Protein AF-A0A523HG52-F1 (afdb_monomer_lite)

Radius of gyration: 19.22 Å; chains: 1; bounding box: 55×32×43 Å

Foldseek 3Di:
DQQLDPCLLVVLLVVLVVLLVCLVPPPPDPVSSVVSNVSSVVSNCCSPPNDSVVSSVVVVVVVVVVLVCQLVVLCCLQPVPQPDPDVLVVCCVVVNDGSNVSSVVVSVVSVVVSVVVVVVVVVDDDDPDDDD

pLDDT: mean 72.58, std 14.01, range [39.91, 93.81]

Structure (mmCIF, N/CA/C/O backbone):
data_AF-A0A523HG52-F1
#
_entry.id   AF-A0A523HG52-F1
#
loop_
_atom_site.group_PDB
_atom_site.id
_atom_site.type_symbol
_atom_site.label_atom_id
_atom_site.label_alt_id
_atom_site.label_comp_id
_atom_site.label_asym_id
_atom_site.label_entity_id
_atom_site.label_seq_id
_atom_site.pdbx_PDB_ins_code
_atom_site.Cartn_x
_atom_site.Cartn_y
_atom_site.Cartn_z
_atom_site.occupancy
_atom_site.B_iso_or_equiv
_atom_site.auth_seq_id
_atom_site.auth_comp_id
_atom_site.auth_asym_id
_atom_site.auth_atom_id
_atom_site.pdbx_PDB_model_num
ATOM 1 N N . LEU A 1 1 ? -7.611 -7.307 -0.226 1.00 43.75 1 LEU A N 1
ATOM 2 C CA . LEU A 1 1 ? -8.029 -8.461 0.600 1.00 43.75 1 LEU A CA 1
ATOM 3 C C . LEU A 1 1 ? -8.263 -7.964 2.021 1.00 43.75 1 LEU A C 1
ATOM 5 O O . LEU A 1 1 ? -7.338 -7.938 2.813 1.00 43.75 1 LEU A O 1
ATOM 9 N N . ALA A 1 2 ? -9.478 -7.499 2.285 1.00 39.91 2 ALA A N 1
ATOM 10 C CA . ALA A 1 2 ? -10.033 -7.320 3.620 1.00 39.91 2 ALA A CA 1
ATOM 11 C C . ALA A 1 2 ? -11.341 -8.118 3.558 1.00 39.91 2 ALA A C 1
ATOM 13 O O . ALA A 1 2 ? -12.122 -7.975 2.610 1.00 39.91 2 ALA A O 1
ATOM 14 N N . VAL A 1 3 ? -11.409 -9.159 4.380 1.00 49.69 3 VAL A N 1
ATOM 15 C CA . VAL A 1 3 ? -12.437 -10.207 4.331 1.00 49.69 3 VAL A CA 1
ATOM 16 C C . VAL A 1 3 ? -13.170 -10.140 5.657 1.00 49.69 3 VAL A C 1
ATOM 18 O O . VAL A 1 3 ? -13.189 -11.133 6.362 1.00 49.69 3 VAL A O 1
ATOM 21 N N . GLY A 1 4 ? -13.682 -8.965 6.047 1.00 52.81 4 GLY A N 1
ATOM 22 C CA . GLY A 1 4 ? -14.549 -8.777 7.223 1.00 52.81 4 GLY A CA 1
ATOM 23 C C . GLY A 1 4 ? -14.175 -9.628 8.441 1.00 52.81 4 GLY A C 1
ATOM 24 O O . GLY A 1 4 ? -15.042 -10.235 9.070 1.00 52.81 4 GLY A O 1
ATOM 25 N N . SER A 1 5 ? -12.879 -9.772 8.709 1.00 56.34 5 SER A N 1
ATOM 26 C CA . SER A 1 5 ? -12.360 -10.790 9.613 1.00 56.34 5 SER A CA 1
ATOM 27 C C . SER A 1 5 ? -11.674 -10.090 10.762 1.00 56.34 5 SER A C 1
ATOM 29 O O . SER A 1 5 ? -11.130 -8.998 10.619 1.00 56.34 5 SER A O 1
ATOM 31 N N . LYS A 1 6 ? -11.668 -10.733 11.930 1.00 63.38 6 LYS A N 1
ATOM 32 C CA . LYS A 1 6 ? -11.046 -10.255 13.182 1.00 63.38 6 LYS A CA 1
ATOM 33 C C . LYS A 1 6 ? -9.614 -9.728 12.996 1.00 63.38 6 LYS A C 1
ATOM 35 O O . LYS A 1 6 ? -9.134 -8.962 13.826 1.00 63.38 6 LYS A O 1
ATOM 40 N N . TYR A 1 7 ? -8.974 -10.095 11.890 1.00 75.38 7 TYR A N 1
ATOM 41 C CA . TYR A 1 7 ? -7.643 -9.683 11.483 1.00 75.38 7 TYR A CA 1
ATOM 42 C C . TYR A 1 7 ? -7.547 -8.295 10.831 1.00 75.38 7 TYR A C 1
ATOM 44 O O . TYR A 1 7 ? -6.457 -7.742 10.862 1.00 75.38 7 TYR A O 1
ATOM 52 N N . ASP A 1 8 ? -8.617 -7.671 10.322 1.00 76.06 8 ASP A N 1
ATOM 53 C CA . ASP A 1 8 ? -8.524 -6.360 9.640 1.00 76.06 8 ASP A CA 1
ATOM 54 C C . ASP A 1 8 ? -7.982 -5.267 10.578 1.00 76.06 8 ASP A C 1
ATOM 56 O O . ASP A 1 8 ? -7.136 -4.453 10.210 1.00 76.06 8 ASP A O 1
ATOM 60 N N . LYS A 1 9 ? -8.393 -5.313 11.850 1.00 82.31 9 LYS A N 1
ATOM 61 C CA . LYS A 1 9 ? -7.857 -4.454 12.914 1.00 82.31 9 LYS A CA 1
ATOM 62 C C . LYS A 1 9 ? -6.371 -4.693 13.171 1.00 82.31 9 LYS A C 1
ATOM 64 O O . LYS A 1 9 ? -5.609 -3.738 13.314 1.00 82.31 9 LYS A O 1
ATOM 69 N N . ALA A 1 10 ? -5.967 -5.963 13.221 1.00 85.31 10 ALA A N 1
ATOM 70 C CA . ALA A 1 10 ? -4.576 -6.350 13.431 1.00 85.31 10 ALA A CA 1
ATOM 71 C C . ALA A 1 10 ? -3.701 -5.929 12.243 1.00 85.31 10 ALA A C 1
ATOM 73 O O . ALA A 1 10 ? -2.630 -5.370 12.446 1.00 85.31 10 ALA A O 1
ATOM 74 N N . ILE A 1 11 ? -4.187 -6.109 11.012 1.00 84.94 11 ILE A N 1
ATOM 75 C CA . ILE A 1 11 ? -3.509 -5.685 9.783 1.00 84.94 11 ILE A CA 1
ATOM 76 C C . ILE A 1 11 ? -3.325 -4.165 9.781 1.00 84.94 11 ILE A C 1
ATOM 78 O O . ILE A 1 11 ? -2.214 -3.692 9.553 1.00 84.94 11 ILE A O 1
ATOM 82 N N . MET A 1 12 ? -4.372 -3.398 10.100 1.00 87.56 12 MET A N 1
ATOM 83 C CA . MET A 1 12 ? -4.290 -1.936 10.162 1.00 87.56 12 MET A CA 1
ATOM 84 C C . MET A 1 12 ? -3.291 -1.452 11.225 1.00 87.56 12 MET A C 1
ATOM 86 O O . MET A 1 12 ? -2.495 -0.546 10.974 1.00 87.56 12 MET A O 1
ATOM 90 N N . PHE A 1 13 ? -3.285 -2.097 12.394 1.00 88.69 13 PHE A N 1
ATOM 91 C CA . PHE A 1 13 ? -2.331 -1.818 13.465 1.00 88.69 13 PHE A CA 1
ATOM 92 C C . PHE A 1 13 ? -0.886 -2.135 13.054 1.00 88.69 13 PHE A C 1
ATOM 94 O O . PHE A 1 13 ? -0.001 -1.292 13.209 1.00 88.69 13 PHE A O 1
ATOM 101 N N . CYS A 1 14 ? -0.644 -3.316 12.479 1.00 89.56 14 CYS A N 1
ATOM 102 C CA . CYS A 1 14 ? 0.673 -3.722 11.993 1.00 89.56 14 CYS A CA 1
ATOM 103 C C . CYS A 1 14 ? 1.188 -2.789 10.891 1.00 89.56 14 CYS A C 1
ATOM 105 O O . CYS A 1 14 ? 2.349 -2.391 10.939 1.00 89.56 14 CYS A O 1
ATOM 107 N N . LEU A 1 15 ? 0.335 -2.391 9.941 1.00 88.62 15 LEU A N 1
ATOM 108 C CA . LEU A 1 15 ? 0.700 -1.423 8.902 1.00 88.62 15 LEU A CA 1
ATOM 109 C C . LEU A 1 15 ? 1.125 -0.085 9.507 1.00 88.62 15 LEU A C 1
ATOM 111 O O . LEU A 1 15 ? 2.157 0.458 9.120 1.00 88.62 15 LEU A O 1
ATOM 115 N N . GLY A 1 16 ? 0.383 0.415 10.496 1.00 89.38 16 GLY A N 1
ATOM 116 C CA . GLY A 1 16 ? 0.754 1.641 11.194 1.00 89.38 16 GLY A CA 1
ATOM 117 C C . GLY A 1 16 ? 2.100 1.532 11.920 1.00 89.38 16 GLY A C 1
ATOM 118 O O . GLY A 1 16 ? 2.917 2.445 11.812 1.00 89.38 16 GLY A O 1
ATOM 119 N N . ILE A 1 17 ? 2.391 0.400 12.576 1.00 91.88 17 ILE A N 1
ATOM 120 C CA . ILE A 1 17 ? 3.712 0.145 13.182 1.00 91.88 17 ILE A CA 1
ATOM 121 C C . ILE A 1 17 ? 4.815 0.145 12.124 1.00 91.88 17 ILE A C 1
ATOM 123 O O . ILE A 1 17 ? 5.845 0.784 12.324 1.00 91.88 17 ILE A O 1
ATOM 127 N N . ILE A 1 18 ? 4.613 -0.544 11.001 1.00 91.31 18 ILE A N 1
ATOM 128 C CA . ILE A 1 18 ? 5.608 -0.604 9.925 1.00 91.31 18 ILE A CA 1
ATOM 129 C C . ILE A 1 18 ? 5.896 0.804 9.398 1.00 91.31 18 ILE A C 1
ATOM 131 O O . ILE A 1 18 ? 7.063 1.176 9.288 1.00 91.31 18 ILE A O 1
ATOM 135 N N . ILE A 1 19 ? 4.862 1.618 9.149 1.00 90.44 19 ILE A N 1
ATOM 136 C CA . ILE A 1 19 ? 5.045 3.011 8.719 1.00 90.44 19 ILE A CA 1
ATOM 137 C C . ILE A 1 19 ? 5.819 3.815 9.767 1.00 90.44 19 ILE A C 1
ATOM 139 O O . ILE A 1 19 ? 6.734 4.551 9.399 1.00 90.44 19 ILE A O 1
ATOM 143 N N . MET A 1 20 ? 5.524 3.653 11.059 1.00 91.44 20 MET A N 1
ATOM 144 C CA . MET A 1 20 ? 6.263 4.332 12.131 1.00 91.44 20 MET A CA 1
ATOM 145 C C . MET A 1 20 ? 7.745 3.941 12.149 1.00 91.44 20 MET A C 1
ATOM 147 O O . MET A 1 20 ? 8.612 4.811 12.258 1.00 91.44 20 MET A O 1
ATOM 151 N N . VAL A 1 21 ? 8.047 2.649 12.004 1.00 92.75 21 VAL A N 1
ATOM 152 C CA . VAL A 1 21 ? 9.423 2.136 11.973 1.00 92.75 21 VAL A CA 1
ATOM 153 C C . VAL A 1 21 ? 10.167 2.672 10.751 1.00 92.75 21 VAL A C 1
ATOM 155 O O . VAL A 1 21 ? 11.247 3.241 10.897 1.00 92.75 21 VAL A O 1
ATOM 158 N N . VAL A 1 22 ? 9.581 2.559 9.557 1.00 89.56 22 VAL A N 1
ATOM 159 C CA . VAL A 1 22 ? 10.199 3.038 8.311 1.00 89.56 22 VAL A CA 1
ATOM 160 C C . VAL A 1 22 ? 10.429 4.547 8.360 1.00 89.56 22 VAL A C 1
ATOM 162 O O . VAL A 1 22 ? 11.528 5.006 8.050 1.00 89.56 22 VAL A O 1
ATOM 165 N N . THR A 1 23 ? 9.434 5.311 8.815 1.00 89.81 23 THR A N 1
ATOM 166 C CA . THR A 1 23 ? 9.549 6.768 8.961 1.00 89.81 23 THR A CA 1
ATOM 167 C C . THR A 1 23 ? 10.686 7.131 9.912 1.00 89.81 23 THR A C 1
ATOM 169 O O . THR A 1 23 ? 11.498 7.995 9.603 1.00 89.81 23 THR A O 1
ATOM 172 N N . THR A 1 24 ? 10.810 6.419 11.034 1.00 90.19 24 THR A N 1
ATOM 173 C CA . THR A 1 24 ? 11.850 6.698 12.035 1.00 90.19 24 THR A CA 1
ATOM 174 C C . THR A 1 24 ? 13.259 6.356 11.543 1.00 90.19 24 THR A C 1
ATOM 176 O O . THR A 1 24 ? 14.215 7.068 11.851 1.00 90.19 24 THR A O 1
ATOM 179 N N . LEU A 1 25 ? 13.412 5.267 10.784 1.00 89.75 25 LEU A N 1
ATOM 180 C CA . LEU A 1 25 ? 14.723 4.773 10.357 1.00 89.75 25 LEU A CA 1
ATOM 181 C C . LEU A 1 25 ? 15.248 5.458 9.088 1.00 89.75 25 LEU A C 1
ATOM 183 O O . LEU A 1 25 ? 16.448 5.733 8.996 1.00 89.75 25 LEU A O 1
ATOM 187 N N . PHE A 1 26 ? 14.371 5.735 8.121 1.00 82.56 26 PHE A N 1
ATOM 188 C CA . PHE A 1 26 ? 14.775 6.125 6.766 1.00 82.56 26 PHE A CA 1
ATOM 189 C C . PHE A 1 26 ? 14.438 7.569 6.401 1.00 82.56 26 PHE A C 1
ATOM 191 O O . PHE A 1 26 ? 15.119 8.148 5.555 1.00 82.56 26 PHE A O 1
ATOM 198 N N . VAL A 1 27 ? 13.431 8.182 7.027 1.00 87.12 27 VAL A N 1
ATOM 199 C CA . VAL A 1 27 ? 13.014 9.539 6.661 1.00 87.12 27 VAL A CA 1
ATOM 200 C C . VAL A 1 27 ? 13.822 10.561 7.453 1.00 87.12 27 VAL A C 1
ATOM 202 O O . VAL A 1 27 ? 13.816 10.582 8.681 1.00 87.12 27 VAL A O 1
ATOM 205 N N . ARG A 1 28 ? 14.553 11.410 6.727 1.00 86.88 28 ARG A N 1
ATOM 206 C CA . ARG A 1 28 ? 15.395 12.477 7.298 1.00 86.88 28 ARG A CA 1
ATOM 207 C C . ARG A 1 28 ? 14.833 13.877 7.070 1.00 86.88 28 ARG A C 1
ATOM 209 O O . ARG A 1 28 ? 15.297 14.822 7.696 1.00 86.88 28 ARG A O 1
ATOM 216 N N . ASP A 1 29 ? 13.840 13.997 6.197 1.00 90.88 29 ASP A N 1
ATOM 217 C CA . ASP A 1 29 ? 13.123 15.243 5.952 1.00 90.88 29 ASP A CA 1
ATOM 218 C C . ASP A 1 29 ? 12.041 15.470 7.019 1.00 90.88 29 ASP A C 1
ATOM 220 O O . ASP A 1 29 ? 11.292 14.553 7.356 1.00 90.88 29 ASP A O 1
ATOM 224 N N . LEU A 1 30 ? 11.953 16.692 7.552 1.00 86.75 30 LEU A N 1
ATOM 225 C CA . LEU A 1 30 ? 11.082 17.007 8.689 1.00 86.75 30 LEU A CA 1
ATOM 226 C C . LEU A 1 30 ? 9.593 16.934 8.323 1.00 86.75 30 LEU A C 1
ATOM 228 O O . LEU A 1 30 ? 8.778 16.480 9.129 1.00 86.75 30 LEU A O 1
ATOM 232 N N . PHE A 1 31 ? 9.239 17.352 7.107 1.00 89.88 31 PHE A N 1
ATOM 233 C CA . PHE A 1 31 ? 7.864 17.305 6.627 1.00 89.88 31 PHE A CA 1
ATOM 234 C C . PHE A 1 31 ? 7.422 15.857 6.402 1.00 89.88 31 PHE A C 1
ATOM 236 O O . PHE A 1 31 ? 6.394 15.432 6.933 1.00 89.88 31 PHE A O 1
ATOM 243 N N . ALA A 1 32 ? 8.229 15.076 5.683 1.00 85.31 32 ALA A N 1
ATOM 244 C CA . ALA A 1 32 ? 7.957 13.665 5.438 1.00 85.31 32 ALA A CA 1
ATOM 245 C C . ALA A 1 32 ? 7.930 12.851 6.743 1.00 85.31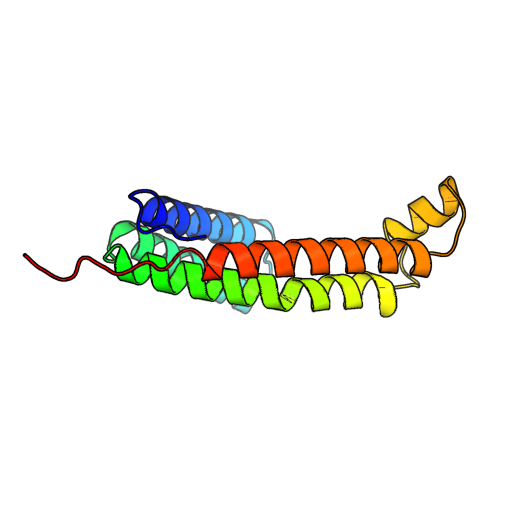 32 ALA A C 1
ATOM 247 O O . ALA A 1 32 ? 7.099 11.954 6.889 1.00 85.31 32 ALA A O 1
ATOM 248 N N . PHE A 1 33 ? 8.783 13.191 7.713 1.00 89.06 33 PHE A N 1
ATOM 249 C CA . PHE A 1 33 ? 8.794 12.555 9.028 1.00 89.06 33 PHE A CA 1
ATOM 250 C C . PHE A 1 33 ? 7.494 12.828 9.793 1.00 89.06 33 PHE A C 1
ATOM 252 O O . PHE A 1 33 ? 6.864 11.899 10.300 1.00 89.06 33 PHE A O 1
ATOM 259 N N . GLY A 1 34 ? 7.051 14.090 9.837 1.00 91.00 34 GLY A N 1
ATOM 260 C CA . GLY A 1 34 ? 5.792 14.470 10.478 1.00 91.00 34 GLY A CA 1
ATOM 261 C C . GLY A 1 34 ? 4.580 13.814 9.815 1.00 91.00 34 GLY A C 1
ATOM 262 O O . GLY A 1 34 ? 3.729 13.249 10.500 1.00 91.00 34 GLY A O 1
ATOM 263 N N . PHE A 1 35 ? 4.526 13.824 8.482 1.00 89.94 35 PHE A N 1
ATOM 264 C CA . PHE A 1 35 ? 3.436 13.214 7.723 1.00 89.94 35 PHE A CA 1
ATOM 265 C C . PHE A 1 35 ? 3.380 11.689 7.897 1.00 89.94 35 PHE A C 1
ATOM 267 O O . PHE A 1 35 ? 2.315 11.141 8.192 1.00 89.94 35 PHE A O 1
ATOM 274 N N . GLY A 1 36 ? 4.518 11.002 7.758 1.00 88.50 36 GLY A N 1
ATOM 275 C CA . GLY A 1 36 ? 4.615 9.552 7.942 1.00 88.50 36 GLY A CA 1
ATOM 276 C C . GLY A 1 36 ? 4.280 9.132 9.372 1.00 88.50 36 GLY A C 1
ATOM 277 O O . GLY A 1 36 ? 3.497 8.205 9.576 1.00 88.50 36 GLY A O 1
ATOM 278 N N . GLY A 1 37 ? 4.779 9.874 10.363 1.00 91.50 37 GLY A N 1
ATOM 279 C CA . GLY A 1 37 ? 4.503 9.629 11.776 1.00 91.50 37 GLY A CA 1
ATOM 280 C C . GLY A 1 37 ? 3.028 9.818 12.130 1.00 91.50 37 GLY A C 1
ATOM 281 O O . GLY A 1 37 ? 2.421 8.945 12.751 1.00 91.50 37 GLY A O 1
ATOM 282 N N . LEU A 1 38 ? 2.412 10.919 11.685 1.00 93.81 38 LEU A N 1
ATOM 283 C CA . LEU A 1 38 ? 0.978 11.149 11.877 1.00 93.81 38 LEU A CA 1
ATOM 284 C C . LEU A 1 38 ? 0.152 10.052 11.210 1.00 93.81 38 LEU A C 1
ATOM 286 O O . LEU A 1 38 ? -0.737 9.489 11.845 1.00 93.81 38 LEU A O 1
ATOM 290 N N . THR A 1 39 ? 0.466 9.709 9.962 1.00 89.12 39 THR A N 1
ATOM 291 C CA . THR A 1 39 ? -0.245 8.664 9.217 1.00 89.12 39 THR A CA 1
ATOM 292 C C . THR A 1 39 ? -0.140 7.316 9.931 1.00 89.12 39 THR A C 1
ATOM 294 O O . THR A 1 39 ? -1.164 6.687 10.189 1.00 89.12 39 THR A O 1
ATOM 297 N N . GLY A 1 40 ? 1.062 6.899 10.340 1.00 90.38 40 GLY A N 1
ATOM 298 C CA . GLY A 1 40 ? 1.274 5.659 11.091 1.00 90.38 40 GLY A CA 1
ATOM 299 C C . GLY A 1 40 ? 0.511 5.633 12.420 1.00 90.38 40 GLY A C 1
ATOM 300 O O . GLY A 1 40 ? -0.153 4.642 12.737 1.00 90.38 40 GLY A O 1
ATOM 301 N N . LEU A 1 41 ? 0.515 6.746 13.159 1.00 92.56 41 LEU A N 1
ATOM 302 C CA . LEU A 1 41 ? -0.252 6.892 14.396 1.00 92.56 41 LEU A CA 1
ATOM 303 C C . LEU A 1 41 ? -1.763 6.791 14.149 1.00 92.56 41 LEU A C 1
ATOM 305 O O . LEU A 1 41 ? -2.455 6.076 14.874 1.00 92.56 41 LEU A O 1
ATOM 309 N N . PHE A 1 42 ? -2.282 7.459 13.116 1.00 91.69 42 PHE A N 1
ATOM 310 C CA . PHE A 1 42 ? -3.687 7.355 12.726 1.00 91.69 42 PHE A CA 1
ATOM 311 C C . PHE A 1 42 ? -4.064 5.913 12.384 1.00 91.69 42 PHE A C 1
ATOM 313 O O . PHE A 1 42 ? -5.103 5.438 12.841 1.00 91.69 42 PHE A O 1
ATOM 320 N N . MET A 1 43 ? -3.216 5.186 11.653 1.00 87.62 43 MET A N 1
ATOM 321 C CA . MET A 1 43 ? -3.477 3.786 11.311 1.00 87.62 43 MET A CA 1
ATOM 322 C C . MET A 1 43 ? -3.524 2.886 12.553 1.00 87.62 43 MET A C 1
ATOM 324 O O . MET A 1 43 ? -4.446 2.082 12.693 1.00 87.62 43 MET A O 1
ATOM 328 N N . ILE A 1 44 ? -2.605 3.078 13.504 1.00 90.94 44 ILE A N 1
ATOM 329 C CA . ILE A 1 44 ? -2.621 2.384 14.802 1.00 90.94 44 ILE A CA 1
ATOM 330 C C . ILE A 1 44 ? -3.916 2.687 15.566 1.00 90.94 44 ILE A C 1
ATOM 332 O O . ILE A 1 44 ? -4.592 1.772 16.044 1.00 90.94 44 ILE A O 1
ATOM 336 N N . LEU A 1 45 ? -4.297 3.965 15.657 1.00 90.06 45 LEU A N 1
ATOM 337 C CA . LEU A 1 45 ? -5.511 4.393 16.354 1.00 90.06 45 LEU A CA 1
ATOM 338 C C . LEU A 1 45 ? -6.774 3.802 15.719 1.00 90.06 45 LEU A C 1
ATOM 340 O O . LEU A 1 45 ? -7.674 3.382 16.448 1.00 90.06 45 LEU A O 1
ATOM 344 N N . MET A 1 46 ? -6.838 3.725 14.389 1.00 85.19 46 MET A N 1
ATOM 345 C CA . MET A 1 46 ? -7.949 3.096 13.671 1.00 85.1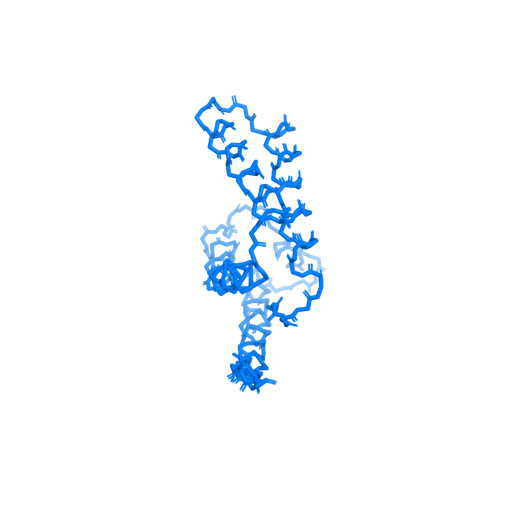9 46 MET A CA 1
ATOM 346 C C . MET A 1 46 ? -7.989 1.577 13.886 1.00 85.19 46 MET A C 1
ATOM 348 O O . MET A 1 46 ? -9.064 1.028 14.137 1.00 85.19 46 MET A O 1
ATOM 352 N N . GLY A 1 47 ? -6.835 0.905 13.900 1.00 83.19 47 GLY A N 1
ATOM 353 C CA . GLY A 1 47 ? -6.749 -0.527 14.201 1.00 83.19 47 GLY A CA 1
ATOM 354 C C . GLY A 1 47 ? -7.282 -0.878 15.595 1.00 83.19 47 GLY A C 1
ATOM 355 O O . GLY A 1 47 ? -7.964 -1.888 15.764 1.00 83.19 47 GLY A O 1
ATOM 356 N N . VAL A 1 48 ? -7.057 -0.013 16.591 1.00 83.94 48 VAL A N 1
ATOM 357 C CA . VAL A 1 48 ? -7.531 -0.235 17.968 1.00 83.94 48 VAL A CA 1
ATOM 358 C C . VAL A 1 48 ? -8.985 0.215 18.156 1.00 83.94 48 VAL A C 1
ATOM 360 O O . VAL A 1 48 ? -9.815 -0.556 18.646 1.00 83.94 48 VAL A O 1
ATOM 363 N N . LYS A 1 49 ? -9.317 1.457 17.777 1.00 84.00 49 LYS A N 1
ATOM 364 C CA . LYS A 1 49 ? -10.584 2.109 18.153 1.00 84.00 49 LYS A CA 1
ATOM 365 C C . LYS A 1 49 ? -11.689 2.016 17.103 1.00 84.00 49 LYS A C 1
ATOM 367 O O . LYS A 1 49 ? -12.857 2.053 17.481 1.00 84.00 49 LYS A O 1
ATOM 372 N N . ALA A 1 50 ? -11.372 1.909 15.813 1.00 81.50 50 ALA A N 1
ATOM 373 C CA . ALA A 1 50 ? -12.404 1.968 14.780 1.00 81.50 50 ALA A CA 1
ATOM 374 C C . ALA A 1 50 ? -13.207 0.652 14.686 1.00 81.50 50 ALA A C 1
ATOM 376 O O . ALA A 1 50 ? -12.685 -0.432 14.982 1.00 81.50 50 ALA A O 1
ATOM 377 N N . PRO A 1 51 ? -14.487 0.708 14.277 1.00 81.25 51 PRO A N 1
ATOM 378 C CA . PRO A 1 51 ? -15.265 -0.481 13.944 1.00 81.25 51 PRO A CA 1
ATOM 379 C C . PRO A 1 51 ? -14.654 -1.221 12.746 1.00 81.25 51 PRO A C 1
ATOM 381 O O . PRO A 1 51 ? -13.978 -0.637 11.898 1.00 81.25 51 PRO A O 1
ATOM 384 N N . MET A 1 52 ? -14.894 -2.531 12.674 1.00 77.38 52 MET A N 1
ATOM 385 C CA . MET A 1 52 ? -14.304 -3.407 11.653 1.00 77.38 52 MET A CA 1
ATOM 386 C C . MET A 1 52 ? -14.646 -2.961 10.224 1.00 77.38 52 MET A C 1
ATOM 388 O O . MET A 1 52 ? -13.775 -2.980 9.365 1.00 77.38 52 MET A O 1
ATOM 392 N N . GLN A 1 53 ? -15.864 -2.462 9.998 1.00 77.25 53 GLN A N 1
ATOM 393 C CA . GLN A 1 53 ? -16.320 -1.985 8.686 1.00 77.25 53 GLN A CA 1
ATOM 394 C C . GLN A 1 53 ? -15.485 -0.810 8.156 1.00 77.25 53 GLN A C 1
ATOM 396 O O . GLN A 1 53 ? -15.219 -0.730 6.962 1.00 77.25 53 GLN A O 1
ATOM 401 N N . ILE A 1 54 ? -15.046 0.095 9.037 1.00 79.50 54 ILE A N 1
ATOM 402 C CA . ILE A 1 54 ? -14.224 1.243 8.631 1.00 79.50 54 ILE A CA 1
ATOM 403 C C . ILE A 1 54 ? -12.823 0.772 8.238 1.00 79.50 54 ILE A C 1
ATOM 405 O O . ILE A 1 54 ? -12.305 1.195 7.208 1.00 79.50 54 ILE A O 1
ATOM 409 N N . ASN A 1 55 ? -12.232 -0.141 9.015 1.00 81.62 55 ASN A N 1
ATOM 410 C CA . ASN A 1 55 ? -10.933 -0.721 8.674 1.00 81.62 55 ASN A CA 1
ATOM 411 C C . ASN A 1 55 ? -10.993 -1.509 7.354 1.00 81.62 55 ASN A C 1
ATOM 413 O O . ASN A 1 55 ? -10.088 -1.368 6.539 1.00 81.62 55 ASN A O 1
ATOM 417 N N . ASP A 1 56 ? -12.068 -2.259 7.102 1.00 80.25 56 ASP A N 1
ATOM 418 C CA . ASP A 1 56 ? -12.270 -2.992 5.844 1.00 80.25 56 ASP A CA 1
ATOM 419 C C . ASP A 1 56 ? -12.310 -2.052 4.627 1.00 80.25 56 ASP A C 1
ATOM 421 O O . ASP A 1 56 ? -11.565 -2.249 3.665 1.00 80.25 56 ASP A O 1
ATOM 425 N N . ILE A 1 57 ? -13.096 -0.969 4.698 1.00 81.31 57 ILE A N 1
ATOM 426 C CA . ILE A 1 57 ? -13.183 0.026 3.618 1.00 81.31 57 ILE A CA 1
ATOM 427 C C . ILE A 1 57 ? -11.826 0.696 3.385 1.00 81.31 57 ILE A C 1
ATOM 429 O O . ILE A 1 57 ? -11.384 0.794 2.240 1.00 81.31 57 ILE A O 1
ATOM 433 N N . ILE A 1 58 ? -11.144 1.130 4.448 1.00 83.06 58 ILE A N 1
ATOM 434 C CA . ILE A 1 58 ? -9.838 1.792 4.336 1.00 83.06 58 ILE A CA 1
ATOM 435 C C . ILE A 1 58 ? -8.807 0.841 3.721 1.00 83.06 58 ILE A C 1
ATOM 437 O O . ILE A 1 58 ? -8.149 1.202 2.747 1.00 83.06 58 ILE A O 1
ATOM 441 N N . LEU A 1 59 ? -8.693 -0.388 4.228 1.00 82.19 59 LEU A N 1
ATOM 442 C CA . LEU A 1 59 ? -7.764 -1.388 3.698 1.00 82.19 59 LEU A CA 1
ATOM 443 C C . LEU A 1 59 ? -8.092 -1.763 2.251 1.00 82.19 59 LEU A C 1
ATOM 445 O O . LEU A 1 59 ? -7.185 -2.013 1.457 1.00 82.19 59 LEU A O 1
ATOM 449 N N . ARG A 1 60 ? -9.374 -1.771 1.876 1.00 79.56 60 ARG A N 1
ATOM 450 C CA . ARG A 1 60 ? -9.804 -1.982 0.493 1.00 79.56 60 ARG A CA 1
ATOM 451 C C . ARG A 1 60 ? -9.380 -0.824 -0.407 1.00 79.56 60 ARG A C 1
ATOM 453 O O . ARG A 1 60 ? -8.839 -1.090 -1.475 1.00 79.56 60 ARG A O 1
ATOM 460 N N . VAL A 1 61 ? -9.562 0.427 0.016 1.00 82.25 61 VAL A N 1
ATOM 461 C CA . VAL A 1 61 ? -9.110 1.606 -0.744 1.00 82.25 61 VAL A CA 1
ATOM 462 C C . VAL A 1 61 ? -7.591 1.606 -0.894 1.00 82.25 61 VAL A C 1
ATOM 464 O O . VAL A 1 61 ? -7.102 1.777 -2.010 1.00 82.25 61 VAL A O 1
ATOM 467 N N . ILE A 1 62 ? -6.852 1.350 0.191 1.00 82.06 62 ILE A N 1
ATOM 468 C CA . ILE A 1 62 ? -5.387 1.244 0.165 1.00 82.06 62 ILE A CA 1
ATOM 469 C C . ILE A 1 62 ? -4.972 0.144 -0.811 1.00 82.06 62 ILE A C 1
ATOM 471 O O . ILE A 1 62 ? -4.211 0.407 -1.733 1.00 82.06 62 ILE A O 1
ATOM 475 N N . GLY A 1 63 ? -5.529 -1.061 -0.675 1.00 78.94 63 GLY A N 1
ATOM 476 C CA . GLY A 1 63 ? -5.201 -2.189 -1.541 1.00 78.94 63 GLY A CA 1
ATOM 477 C C . GLY A 1 63 ? -5.497 -1.920 -3.017 1.00 78.94 63 GLY A C 1
ATOM 478 O O . GLY A 1 63 ? -4.641 -2.168 -3.858 1.00 78.94 63 GLY A O 1
ATOM 479 N N . VAL A 1 64 ? -6.670 -1.372 -3.349 1.00 77.75 64 VAL A N 1
ATOM 480 C CA . VAL A 1 64 ? -7.036 -1.046 -4.740 1.00 77.75 64 VAL A CA 1
ATOM 481 C C . VAL A 1 64 ? -6.125 0.039 -5.309 1.00 77.75 64 VAL A C 1
ATOM 483 O O . VAL A 1 64 ? -5.664 -0.084 -6.444 1.00 77.75 64 VAL A O 1
ATOM 486 N N . THR A 1 65 ? -5.817 1.069 -4.519 1.00 78.19 65 THR A N 1
A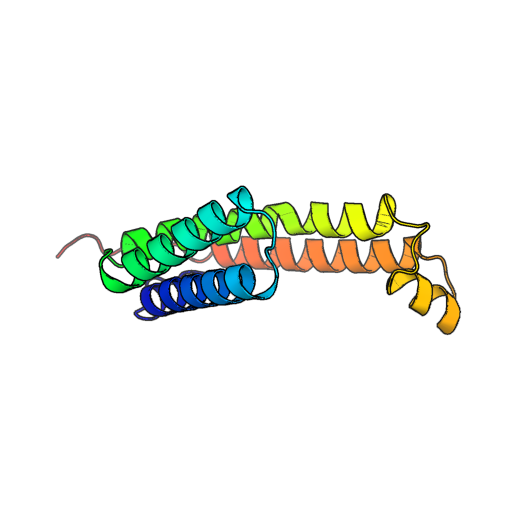TOM 487 C CA . THR A 1 65 ? -4.894 2.137 -4.920 1.00 78.19 65 THR A CA 1
ATOM 488 C C . THR A 1 65 ? -3.498 1.573 -5.167 1.00 78.19 65 THR A C 1
ATOM 490 O O . THR A 1 65 ? -2.959 1.756 -6.253 1.00 78.19 65 THR A O 1
ATOM 493 N N . SER A 1 66 ? -2.941 0.810 -4.222 1.00 72.94 66 SER A N 1
ATOM 494 C CA . SER A 1 66 ? -1.627 0.172 -4.361 1.00 72.94 66 SER A CA 1
ATOM 495 C C . SER A 1 66 ? -1.559 -0.731 -5.588 1.00 72.94 66 SER A C 1
ATOM 497 O O . SER A 1 66 ? -0.616 -0.630 -6.364 1.00 72.94 66 SER A O 1
ATOM 499 N N . MET A 1 67 ? -2.581 -1.559 -5.823 1.00 71.12 67 MET A N 1
ATOM 500 C CA . MET A 1 67 ? -2.636 -2.403 -7.017 1.00 71.12 67 MET A CA 1
ATOM 501 C C . MET A 1 67 ? -2.692 -1.578 -8.304 1.00 71.12 67 MET A C 1
ATOM 503 O O . MET A 1 67 ? -2.061 -1.954 -9.283 1.00 71.12 67 MET A O 1
ATOM 507 N N . SER A 1 68 ? -3.384 -0.438 -8.303 1.00 72.19 68 SER A N 1
ATOM 508 C CA . SER A 1 68 ? -3.455 0.454 -9.467 1.00 72.19 68 SER A CA 1
ATOM 509 C C . SER A 1 68 ? -2.105 1.093 -9.813 1.00 72.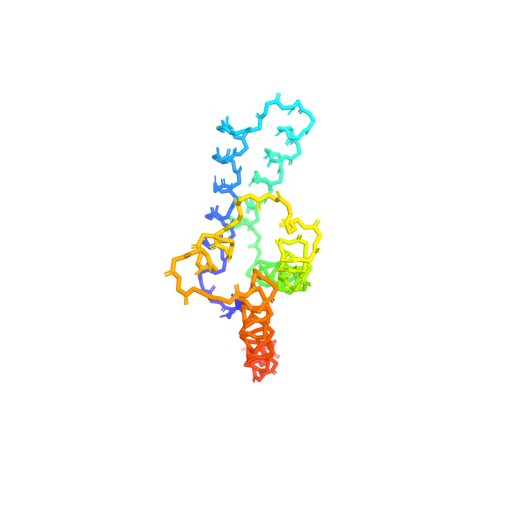19 68 SER A C 1
ATOM 511 O O . SER A 1 68 ? -1.872 1.406 -10.977 1.00 72.19 68 SER A O 1
ATOM 513 N N . TYR A 1 69 ? -1.206 1.250 -8.834 1.00 69.81 69 TYR A N 1
ATOM 514 C CA . TYR A 1 69 ? 0.152 1.760 -9.053 1.00 69.81 69 TYR A CA 1
ATOM 515 C C . TYR A 1 69 ? 1.155 0.694 -9.510 1.00 69.81 69 TYR A C 1
ATOM 517 O O . TYR A 1 69 ? 2.173 1.061 -10.086 1.00 69.81 69 TYR A O 1
ATOM 525 N N . VAL A 1 70 ? 0.877 -0.605 -9.341 1.00 67.94 70 VAL A N 1
ATOM 526 C CA . VAL A 1 70 ? 1.804 -1.681 -9.755 1.00 67.94 70 VAL A CA 1
ATOM 527 C C . VAL A 1 70 ? 2.219 -1.579 -11.236 1.00 67.94 70 VAL A C 1
ATOM 529 O O . VAL A 1 70 ? 3.410 -1.684 -11.517 1.00 67.94 70 VAL A O 1
ATOM 532 N N . PRO A 1 71 ? 1.317 -1.326 -12.210 1.00 65.38 71 PRO A N 1
ATOM 533 C CA . PRO A 1 71 ? 1.724 -1.144 -13.605 1.00 65.38 71 PRO A CA 1
ATOM 534 C C . PRO A 1 71 ? 2.605 0.089 -13.822 1.00 65.38 71 PRO A C 1
ATOM 536 O O . PRO A 1 71 ? 3.486 0.059 -14.678 1.00 65.38 71 PRO A O 1
ATOM 539 N N . LEU A 1 72 ? 2.367 1.165 -13.061 1.00 65.12 72 LEU A N 1
ATOM 540 C CA . LEU A 1 72 ? 3.166 2.388 -13.135 1.00 65.12 72 LEU A CA 1
ATOM 541 C C . LEU A 1 72 ? 4.582 2.158 -12.600 1.00 65.12 72 LEU A C 1
ATOM 543 O O . LEU A 1 72 ? 5.521 2.618 -13.238 1.00 65.12 72 LEU A O 1
ATOM 547 N N . ASP A 1 73 ? 4.724 1.407 -11.506 1.00 63.44 73 ASP A N 1
ATOM 548 C CA . ASP A 1 73 ? 6.014 1.041 -10.902 1.00 63.44 73 ASP A CA 1
ATOM 549 C C . ASP A 1 73 ? 6.864 0.212 -11.880 1.00 63.44 73 ASP A C 1
ATOM 551 O O . ASP A 1 73 ? 7.997 0.564 -12.214 1.00 63.44 73 ASP A O 1
ATOM 555 N N . VAL A 1 74 ? 6.254 -0.817 -12.485 1.00 63.50 74 VAL A N 1
ATOM 556 C CA . VAL A 1 74 ? 6.933 -1.648 -13.489 1.00 63.50 74 VAL A CA 1
ATOM 557 C C . VAL A 1 74 ? 7.264 -0.848 -14.752 1.00 63.50 74 VAL A C 1
ATOM 559 O O . VAL A 1 74 ? 8.351 -1.006 -15.302 1.00 63.50 74 VAL A O 1
ATOM 562 N N . TYR A 1 75 ? 6.377 0.034 -15.223 1.00 63.31 75 TYR A N 1
ATOM 563 C CA . TYR A 1 75 ? 6.656 0.895 -16.378 1.00 63.31 75 TYR A CA 1
ATOM 564 C C . TYR A 1 75 ? 7.822 1.858 -16.105 1.00 63.31 75 TYR A C 1
ATOM 566 O O . TYR A 1 75 ? 8.719 1.991 -16.943 1.00 63.31 75 TYR A O 1
ATOM 574 N N . SER A 1 76 ? 7.854 2.511 -14.938 1.00 59.22 76 SER A N 1
ATOM 575 C CA . SER A 1 76 ? 8.953 3.415 -14.591 1.00 59.22 76 SER A CA 1
ATOM 576 C C . SER A 1 76 ? 10.290 2.689 -14.466 1.00 59.22 76 SER A C 1
ATOM 578 O O . SER A 1 76 ? 11.298 3.202 -14.960 1.00 59.22 76 SER A O 1
ATOM 580 N N . ASP A 1 77 ? 10.300 1.487 -13.891 1.00 56.62 77 ASP A N 1
ATOM 581 C CA . ASP A 1 77 ? 11.531 0.725 -13.667 1.00 56.62 77 ASP A CA 1
ATOM 582 C C . ASP A 1 77 ? 12.063 0.044 -14.932 1.00 56.62 77 ASP A C 1
ATOM 584 O O . ASP A 1 77 ? 13.273 -0.139 -15.071 1.00 56.62 77 ASP A O 1
ATOM 588 N N . THR A 1 78 ? 11.191 -0.287 -15.889 1.00 55.28 78 THR A N 1
ATOM 589 C CA . THR A 1 78 ? 11.578 -1.033 -17.100 1.00 55.28 78 THR A CA 1
ATOM 590 C C . THR A 1 78 ? 11.737 -0.171 -18.350 1.00 55.28 78 THR A C 1
ATOM 592 O O . THR A 1 78 ? 12.574 -0.493 -19.190 1.00 55.28 78 THR A O 1
ATOM 595 N N . ILE A 1 79 ? 10.969 0.915 -18.497 1.00 55.09 79 ILE A N 1
ATOM 596 C CA . ILE A 1 79 ? 10.929 1.718 -19.735 1.00 55.09 79 ILE A CA 1
ATOM 597 C C . ILE A 1 79 ? 11.604 3.079 -19.556 1.00 55.09 79 ILE A C 1
ATOM 599 O O . ILE A 1 79 ? 12.278 3.550 -20.470 1.00 55.09 79 ILE A O 1
ATOM 603 N N . VAL A 1 80 ? 11.477 3.705 -18.382 1.00 51.78 80 VAL A N 1
ATOM 604 C CA . VAL A 1 80 ? 12.026 5.053 -18.137 1.00 51.78 80 VAL A CA 1
ATOM 605 C C . VAL A 1 80 ? 13.460 5.004 -17.592 1.00 51.78 80 VAL A C 1
ATOM 607 O O . VAL A 1 80 ? 14.244 5.917 -17.845 1.00 51.78 80 VAL A O 1
ATOM 610 N N . ARG A 1 81 ? 13.841 3.931 -16.886 1.00 53.09 81 ARG A N 1
ATOM 611 C CA . ARG A 1 81 ? 15.169 3.756 -16.264 1.00 53.09 81 ARG A CA 1
ATOM 612 C C . ARG A 1 81 ? 16.026 2.658 -16.906 1.00 53.09 81 ARG A C 1
ATOM 614 O O . ARG A 1 81 ? 16.797 1.994 -16.223 1.00 53.09 81 ARG A O 1
ATOM 621 N N . THR A 1 82 ? 15.962 2.495 -18.226 1.00 51.47 82 THR A N 1
ATOM 622 C CA . THR A 1 82 ? 16.782 1.509 -18.965 1.00 51.47 82 THR A CA 1
ATOM 623 C C . THR A 1 82 ? 18.298 1.744 -18.877 1.00 51.47 82 THR A C 1
ATOM 625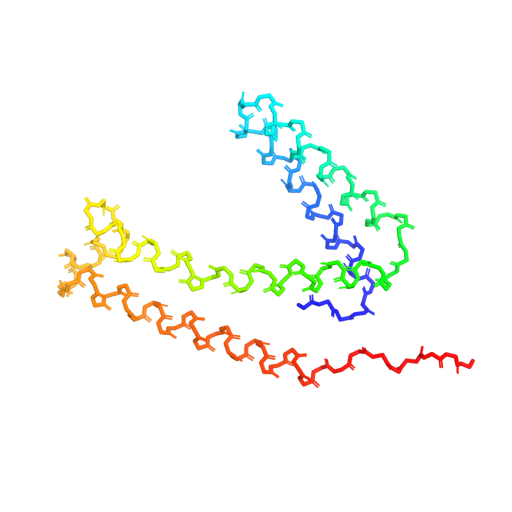 O O . THR A 1 82 ? 19.067 0.843 -19.202 1.00 51.47 82 THR A O 1
ATOM 628 N N . SER A 1 83 ? 18.739 2.933 -18.447 1.00 48.59 83 SER A N 1
ATOM 629 C CA . SER A 1 83 ? 20.151 3.328 -18.330 1.00 48.59 83 SER A CA 1
ATOM 630 C C . SER A 1 83 ? 20.780 3.091 -16.950 1.00 48.59 83 SER A C 1
ATOM 632 O O . SER A 1 83 ? 21.993 3.242 -16.804 1.00 48.59 83 SER A O 1
ATOM 634 N N . LEU A 1 84 ? 19.993 2.725 -15.934 1.00 50.38 84 LEU A N 1
ATOM 635 C CA . LEU A 1 84 ? 20.498 2.330 -14.616 1.00 50.38 84 LEU A CA 1
ATOM 636 C C . LEU A 1 84 ? 20.657 0.805 -14.580 1.00 50.38 84 LEU A C 1
ATOM 638 O O . LEU A 1 84 ? 19.832 0.092 -15.148 1.00 50.38 84 LEU A O 1
ATOM 642 N N . ARG A 1 85 ? 21.705 0.298 -13.907 1.00 55.62 85 ARG A N 1
ATOM 643 C CA . ARG A 1 85 ? 21.872 -1.138 -13.605 1.00 55.62 85 ARG A CA 1
ATOM 644 C C . ARG A 1 85 ? 20.667 -1.619 -12.782 1.00 55.62 85 ARG A C 1
ATOM 646 O O . ARG A 1 85 ? 20.679 -1.548 -11.560 1.00 55.62 85 ARG A O 1
ATOM 653 N N . SER A 1 86 ? 19.613 -2.030 -13.470 1.00 55.38 86 SER A N 1
ATOM 654 C CA . SER A 1 86 ? 18.414 -2.651 -12.913 1.00 55.38 86 SER A CA 1
ATOM 655 C C . SER A 1 86 ? 18.594 -4.171 -12.928 1.00 55.38 86 SER A C 1
ATOM 657 O O . SER A 1 86 ? 19.362 -4.688 -13.741 1.00 55.38 86 SER A O 1
ATOM 659 N N . ASP A 1 87 ? 17.886 -4.912 -12.081 1.00 61.59 87 ASP A N 1
ATOM 660 C CA . ASP A 1 87 ? 17.959 -6.382 -12.043 1.00 61.59 87 ASP A CA 1
ATOM 661 C C . ASP A 1 87 ? 17.653 -7.009 -13.421 1.00 61.59 87 ASP A C 1
ATOM 663 O O . ASP A 1 87 ? 18.241 -8.019 -13.809 1.00 61.59 87 ASP A O 1
ATOM 667 N N . ALA A 1 88 ? 16.813 -6.345 -14.225 1.00 57.97 88 ALA A N 1
ATOM 668 C CA . ALA A 1 88 ? 16.539 -6.718 -15.615 1.00 57.97 88 ALA A CA 1
ATOM 669 C C . ALA A 1 88 ? 17.752 -6.535 -16.554 1.00 57.97 88 ALA A C 1
ATOM 671 O O . ALA A 1 88 ? 17.885 -7.262 -17.537 1.00 57.97 88 ALA A O 1
ATOM 672 N N . PHE A 1 89 ? 18.640 -5.577 -16.266 1.00 61.53 89 PHE A N 1
ATOM 673 C CA . PHE A 1 89 ? 19.906 -5.387 -16.981 1.00 61.53 89 PHE A CA 1
ATOM 674 C C . PHE A 1 89 ? 20.904 -6.488 -16.603 1.00 61.53 89 PHE A C 1
ATOM 676 O O . PHE A 1 89 ? 21.554 -7.041 -17.483 1.00 61.53 89 PHE A O 1
ATOM 683 N N . MET A 1 90 ? 20.972 -6.860 -15.319 1.00 66.25 90 MET A N 1
ATOM 684 C CA . MET A 1 90 ? 21.839 -7.949 -14.849 1.00 66.25 90 MET A CA 1
ATOM 685 C C . MET A 1 90 ? 21.429 -9.309 -15.436 1.00 66.25 90 MET A C 1
ATOM 687 O O . MET A 1 90 ? 22.285 -10.093 -15.827 1.00 66.25 90 MET A O 1
ATOM 691 N N . LEU A 1 91 ? 20.127 -9.577 -15.579 1.00 63.59 91 LEU A N 1
ATOM 692 C CA . LEU A 1 91 ? 19.638 -10.792 -16.245 1.00 63.59 91 LEU A CA 1
ATOM 693 C C . LEU A 1 91 ? 19.896 -10.795 -17.756 1.00 63.59 91 LEU A C 1
ATOM 695 O O . LEU A 1 91 ? 20.184 -11.849 -18.320 1.00 63.59 91 LEU A O 1
ATOM 699 N N . ALA A 1 92 ? 19.810 -9.635 -18.409 1.00 66.12 92 ALA A N 1
ATOM 700 C CA . ALA A 1 92 ? 20.152 -9.505 -19.823 1.00 66.12 92 ALA A CA 1
ATOM 701 C C . ALA A 1 92 ? 21.656 -9.721 -20.078 1.00 66.12 92 ALA A C 1
ATOM 703 O O . ALA A 1 92 ? 22.014 -10.281 -21.113 1.00 66.12 92 ALA A O 1
ATOM 704 N N . GLU A 1 93 ? 22.517 -9.317 -19.137 1.00 69.06 93 GLU A N 1
ATOM 705 C CA . GLU A 1 93 ? 23.967 -9.554 -19.176 1.00 69.06 93 GLU A CA 1
ATOM 706 C C . GLU A 1 93 ? 24.305 -11.045 -18.981 1.00 69.06 93 GLU A C 1
ATOM 708 O O . GLU A 1 93 ? 25.112 -11.587 -19.733 1.00 69.06 93 GLU A O 1
ATOM 713 N N . GLU A 1 94 ? 23.634 -11.729 -18.047 1.00 71.94 94 GLU A N 1
ATOM 714 C CA . GLU A 1 94 ? 23.965 -13.115 -17.675 1.00 71.94 94 GLU A CA 1
ATOM 715 C C . GLU A 1 94 ? 23.310 -14.184 -18.575 1.00 71.94 94 GLU A C 1
ATOM 717 O O . GLU A 1 94 ? 23.934 -15.187 -18.920 1.00 71.94 94 GLU A O 1
ATOM 722 N N . PHE A 1 95 ? 22.047 -13.993 -18.977 1.00 69.25 95 PHE A N 1
ATOM 723 C CA . PHE A 1 95 ? 21.266 -14.977 -19.749 1.00 69.25 95 PHE A CA 1
ATOM 724 C C . PHE A 1 95 ? 21.031 -14.572 -21.211 1.00 69.25 95 PHE A C 1
ATOM 726 O O . PHE A 1 95 ? 20.469 -15.349 -21.988 1.00 69.25 95 PHE A O 1
ATOM 733 N N . GLY A 1 96 ? 21.466 -13.373 -21.603 1.00 64.12 96 GLY A N 1
ATOM 734 C CA . GLY A 1 96 ? 21.227 -12.812 -22.927 1.00 64.12 96 GLY A CA 1
ATOM 735 C C . GLY A 1 96 ? 19.814 -12.241 -23.113 1.00 64.12 96 GLY A C 1
ATOM 736 O O . GLY A 1 96 ? 18.881 -12.484 -22.342 1.00 64.12 96 GLY A O 1
ATOM 737 N N . GLY A 1 97 ? 19.653 -11.444 -24.172 1.00 68.94 97 GLY A N 1
ATOM 738 C CA . GLY A 1 97 ? 18.425 -10.703 -24.480 1.00 68.94 97 GLY A CA 1
ATOM 739 C C . GLY A 1 97 ? 18.568 -9.198 -24.240 1.00 68.94 97 GLY A C 1
ATOM 740 O O . GLY A 1 97 ? 19.647 -8.700 -23.937 1.00 68.94 97 GLY A O 1
ATOM 741 N N . THR A 1 98 ? 17.480 -8.446 -24.415 1.00 71.06 98 THR A N 1
AT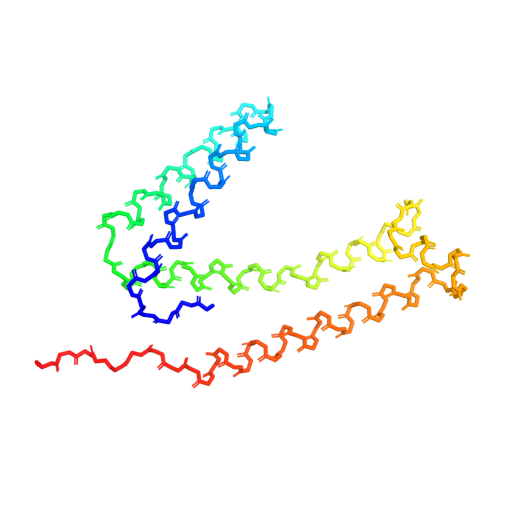OM 742 C CA . THR A 1 98 ? 17.453 -7.007 -24.108 1.00 71.06 98 THR A CA 1
ATOM 743 C C . THR A 1 98 ? 16.813 -6.779 -22.742 1.00 71.06 98 THR A C 1
ATOM 745 O O . THR A 1 98 ? 15.868 -7.475 -22.371 1.00 71.06 98 THR A O 1
ATOM 748 N N . THR A 1 99 ? 17.266 -5.762 -22.007 1.00 65.94 99 THR A N 1
ATOM 749 C CA . THR A 1 99 ? 16.645 -5.318 -20.742 1.00 65.94 99 THR A CA 1
ATOM 750 C C . THR A 1 99 ? 15.137 -5.090 -20.896 1.00 65.94 99 THR A C 1
ATOM 752 O O . THR A 1 99 ? 14.348 -5.400 -20.006 1.00 65.94 99 THR A O 1
ATOM 755 N N . VAL A 1 100 ? 14.725 -4.607 -22.072 1.00 65.50 100 VAL A N 1
ATOM 756 C CA . VAL A 1 100 ? 13.324 -4.360 -22.430 1.00 65.50 100 VAL A CA 1
ATOM 757 C C . VAL A 1 100 ? 12.520 -5.661 -22.532 1.00 65.50 100 VAL A C 1
ATOM 759 O O . VAL A 1 100 ? 11.367 -5.684 -22.107 1.00 65.50 100 VAL A O 1
ATOM 762 N N . LEU A 1 101 ? 13.099 -6.756 -23.042 1.00 69.62 101 LEU A N 1
ATOM 763 C CA . LEU A 1 101 ? 12.428 -8.059 -23.137 1.00 69.62 101 LEU A CA 1
ATOM 764 C C . LEU A 1 101 ? 12.092 -8.603 -21.744 1.00 69.62 101 LEU A C 1
ATOM 766 O O . LEU A 1 101 ? 10.942 -8.953 -21.480 1.00 69.62 101 LEU A O 1
ATOM 770 N N . TRP A 1 102 ? 13.069 -8.605 -20.838 1.00 64.44 102 TRP A N 1
ATOM 771 C CA . TRP A 1 102 ? 12.884 -9.063 -19.459 1.00 64.44 102 TRP A CA 1
ATOM 772 C C . TRP A 1 102 ? 11.918 -8.166 -18.677 1.00 64.44 102 TRP A C 1
ATOM 774 O O . TRP A 1 102 ? 11.006 -8.671 -18.019 1.00 64.44 102 TRP A O 1
ATOM 784 N N . GLY A 1 103 ? 12.029 -6.843 -18.842 1.00 65.31 103 GLY A N 1
ATOM 785 C CA . GLY A 1 103 ? 11.077 -5.890 -18.272 1.00 65.31 103 GLY A CA 1
ATOM 786 C C . GLY A 1 103 ? 9.642 -6.095 -18.774 1.00 65.31 103 GLY A C 1
ATOM 787 O O . GLY A 1 103 ? 8.697 -6.065 -17.989 1.00 65.31 103 GLY A O 1
ATOM 788 N N . THR A 1 104 ? 9.470 -6.396 -20.065 1.00 68.56 104 THR A N 1
ATOM 789 C CA . THR A 1 104 ? 8.151 -6.661 -20.666 1.00 68.56 104 THR A CA 1
ATOM 790 C C . THR A 1 104 ? 7.526 -7.948 -20.124 1.00 68.56 104 THR A C 1
ATOM 792 O O . THR A 1 104 ? 6.330 -7.969 -19.836 1.00 68.56 104 THR A O 1
ATOM 795 N N . ILE A 1 105 ? 8.312 -9.014 -19.936 1.00 71.38 105 ILE A N 1
ATOM 796 C CA . ILE A 1 105 ? 7.823 -10.273 -19.348 1.00 71.38 105 ILE A CA 1
ATOM 797 C C . ILE A 1 105 ? 7.322 -10.038 -17.921 1.00 71.38 105 ILE A C 1
ATOM 799 O O . ILE A 1 105 ? 6.215 -10.459 -17.584 1.00 71.38 105 ILE A O 1
ATOM 803 N N . TRP A 1 106 ? 8.090 -9.331 -17.090 1.00 65.00 106 TRP A N 1
ATOM 804 C CA . TRP A 1 106 ? 7.665 -9.000 -15.728 1.00 65.00 106 TRP A CA 1
ATOM 805 C C . TRP A 1 106 ? 6.434 -8.097 -15.697 1.00 65.00 106 TRP A C 1
ATOM 807 O O . TRP A 1 106 ? 5.541 -8.321 -14.882 1.00 65.00 106 TRP A O 1
ATOM 817 N N . LEU A 1 107 ? 6.323 -7.143 -16.623 1.00 66.12 107 LEU A N 1
ATOM 818 C CA . LEU A 1 107 ? 5.124 -6.319 -16.771 1.00 66.12 107 LEU A CA 1
ATOM 819 C C . LEU A 1 107 ? 3.895 -7.172 -17.088 1.00 66.12 107 LEU A C 1
ATOM 821 O O . LEU A 1 107 ? 2.864 -7.030 -16.430 1.00 66.12 107 LEU A O 1
ATOM 825 N N . LEU A 1 108 ? 4.008 -8.102 -18.036 1.00 71.75 108 LEU A N 1
ATOM 826 C CA . LEU A 1 108 ? 2.918 -9.012 -18.385 1.00 71.75 108 LEU A CA 1
ATOM 827 C C . LEU A 1 108 ? 2.512 -9.895 -17.199 1.00 71.75 108 LEU A C 1
ATOM 829 O O . LEU A 1 108 ? 1.319 -10.030 -16.926 1.00 71.75 108 LEU A O 1
ATOM 833 N N . VAL A 1 109 ? 3.474 -10.445 -16.454 1.00 73.25 109 VAL A N 1
ATOM 834 C CA . VAL A 1 109 ? 3.199 -11.253 -15.253 1.00 73.25 109 VAL A CA 1
ATOM 835 C C . VAL A 1 109 ? 2.487 -10.423 -14.180 1.00 73.25 109 VAL A C 1
ATOM 837 O O . VAL A 1 109 ? 1.456 -10.855 -13.660 1.00 73.25 109 VAL A O 1
ATOM 840 N N . SER A 1 110 ? 2.965 -9.211 -13.894 1.00 64.38 110 SER A N 1
ATOM 841 C CA . SER A 1 110 ? 2.345 -8.301 -12.924 1.00 64.38 110 SER A CA 1
ATOM 842 C C . SER A 1 110 ? 0.916 -7.922 -13.316 1.00 64.38 110 SER A C 1
ATOM 844 O O . SER A 1 110 ? 0.017 -7.951 -12.474 1.00 64.38 110 SER A O 1
ATOM 846 N N . VAL A 1 111 ? 0.663 -7.645 -14.600 1.00 69.44 111 VAL A N 1
ATOM 847 C CA . VAL A 1 111 ? -0.686 -7.372 -15.125 1.00 69.44 111 VAL A CA 1
ATOM 848 C C . VAL A 1 111 ? -1.599 -8.592 -14.975 1.00 69.44 111 VAL A C 1
ATOM 850 O O . VAL A 1 111 ? -2.745 -8.449 -14.547 1.00 69.44 111 VAL A O 1
ATOM 853 N N . VAL A 1 112 ? -1.111 -9.800 -15.266 1.00 72.94 112 VAL A N 1
ATOM 854 C CA . VAL A 1 112 ? -1.886 -11.041 -15.101 1.00 72.94 112 VAL A CA 1
ATOM 855 C C . VAL A 1 112 ? -2.263 -11.266 -13.636 1.00 72.94 112 VAL A C 1
ATOM 857 O O . VAL A 1 112 ? -3.428 -11.550 -13.346 1.00 72.94 112 VAL A O 1
ATOM 860 N N . ILE A 1 113 ? -1.322 -11.089 -12.706 1.00 72.56 113 ILE A N 1
ATOM 861 C CA . ILE A 1 113 ? -1.569 -11.228 -11.262 1.00 72.56 113 ILE A CA 1
ATOM 862 C C . ILE A 1 113 ? -2.566 -10.171 -10.777 1.00 72.56 113 ILE A C 1
ATOM 864 O O . ILE A 1 113 ? -3.481 -10.487 -10.012 1.00 72.56 113 ILE A O 1
ATOM 868 N N . LEU A 1 114 ? -2.440 -8.931 -11.251 1.00 68.38 114 LEU A N 1
ATOM 869 C CA . LEU A 1 114 ? -3.354 -7.839 -10.928 1.00 68.38 114 LEU A CA 1
ATOM 870 C C . LEU A 1 114 ? -4.776 -8.159 -11.401 1.00 68.38 114 LEU A C 1
ATOM 872 O O . LEU A 1 114 ? -5.713 -8.102 -10.604 1.00 68.38 114 LEU A O 1
ATOM 876 N N . ILE A 1 115 ? -4.944 -8.569 -12.661 1.00 69.81 115 ILE A N 1
ATOM 877 C CA . ILE A 1 115 ? -6.247 -8.947 -13.225 1.00 69.81 115 ILE A CA 1
ATOM 878 C C . ILE A 1 115 ? -6.836 -10.146 -12.476 1.00 69.81 115 ILE A C 1
ATOM 880 O O . ILE A 1 115 ? -8.025 -10.141 -12.153 1.00 69.81 115 ILE A O 1
ATOM 884 N N . ALA A 1 116 ? -6.032 -11.168 -12.179 1.00 70.50 116 ALA A N 1
ATOM 885 C CA . ALA A 1 116 ? -6.476 -12.337 -11.428 1.00 70.50 116 ALA A CA 1
ATOM 886 C C . ALA A 1 116 ? -6.952 -11.949 -10.021 1.00 70.50 116 ALA A C 1
ATOM 888 O O . ALA A 1 116 ? -8.036 -12.353 -9.599 1.00 70.50 116 ALA A O 1
ATOM 889 N N . THR A 1 117 ? -6.196 -11.099 -9.328 1.00 69.62 117 THR A N 1
ATOM 890 C CA . THR A 1 117 ? -6.539 -10.631 -7.982 1.00 69.62 117 THR A CA 1
ATOM 891 C C . THR A 1 117 ? -7.792 -9.758 -7.991 1.00 69.62 117 THR A C 1
ATOM 893 O O . THR A 1 117 ? -8.663 -9.946 -7.143 1.00 69.62 117 THR A O 1
ATOM 896 N N . LEU A 1 118 ? -7.949 -8.861 -8.971 1.00 66.81 118 LEU A N 1
ATOM 897 C CA . LEU A 1 118 ? -9.175 -8.075 -9.139 1.00 66.81 118 LEU A CA 1
ATOM 898 C C . LEU A 1 118 ? -10.385 -8.972 -9.425 1.00 66.81 118 LEU A C 1
ATOM 900 O O . LEU A 1 118 ? -11.427 -8.803 -8.797 1.00 66.81 118 LEU A O 1
ATOM 904 N N . LYS A 1 119 ? -10.254 -9.967 -10.312 1.00 68.19 119 LYS A N 1
ATOM 905 C CA . LYS A 1 119 ? -11.330 -10.929 -10.610 1.00 68.19 119 LYS A CA 1
ATOM 906 C C . LYS A 1 119 ? -11.749 -11.727 -9.377 1.00 68.19 119 LYS A C 1
ATOM 908 O O . LYS A 1 119 ? -12.942 -11.900 -9.139 1.00 68.19 119 LYS A O 1
ATOM 913 N N . ILE A 1 120 ? -10.787 -12.191 -8.582 1.00 67.69 120 ILE A N 1
ATOM 914 C CA . ILE A 1 120 ? -11.055 -12.911 -7.330 1.00 67.69 120 ILE A CA 1
ATOM 915 C C . ILE A 1 120 ? -11.705 -11.974 -6.303 1.00 67.69 120 ILE A C 1
ATOM 917 O O . ILE A 1 120 ? -12.678 -12.355 -5.656 1.00 67.69 120 ILE A O 1
ATOM 921 N N . SER A 1 121 ? -11.225 -10.732 -6.200 1.00 59.38 121 SER A N 1
ATOM 922 C CA . SER A 1 121 ? -11.767 -9.725 -5.285 1.00 59.38 121 SER A CA 1
ATOM 923 C C . SER A 1 121 ? -13.200 -9.320 -5.631 1.00 59.38 121 SER A C 1
ATOM 925 O O . SER A 1 121 ? -13.986 -9.103 -4.719 1.00 59.38 121 SER A O 1
ATOM 927 N N . LEU A 1 122 ? -13.556 -9.223 -6.915 1.00 61.78 122 LEU A N 1
ATOM 928 C CA . LEU A 1 122 ? -14.926 -8.925 -7.355 1.00 61.78 122 LEU A CA 1
ATOM 929 C C . LEU A 1 122 ? -15.885 -10.095 -7.108 1.00 61.78 122 LEU A C 1
ATOM 931 O O . LEU A 1 122 ? -17.075 -9.887 -6.891 1.00 61.78 122 LEU A O 1
ATOM 935 N N . LYS A 1 123 ? -15.372 -11.330 -7.118 1.00 61.72 123 LYS A N 1
ATOM 936 C CA . LYS A 1 123 ? -16.166 -12.529 -6.825 1.00 61.72 123 LYS A CA 1
ATOM 937 C C . LYS A 1 123 ? -16.527 -12.639 -5.338 1.00 61.72 123 LYS A C 1
ATOM 939 O O . LYS A 1 123 ? -17.524 -13.268 -4.998 1.00 61.72 123 LYS A O 1
ATOM 944 N N . PHE A 1 124 ? -15.751 -12.004 -4.462 1.00 49.91 124 PHE A N 1
ATOM 945 C CA . PHE A 1 124 ? -16.083 -11.839 -3.052 1.00 49.91 124 PHE A CA 1
ATOM 946 C C . PHE A 1 124 ? -16.901 -10.555 -2.860 1.00 49.91 124 PHE A C 1
ATOM 948 O O . PHE A 1 124 ? -16.354 -9.456 -2.803 1.00 49.91 124 PHE A O 1
ATOM 955 N N . SER A 1 125 ? -18.221 -10.689 -2.734 1.00 47.91 125 SER A N 1
ATOM 956 C CA . SER A 1 125 ? -19.082 -9.619 -2.216 1.00 47.91 125 SER A CA 1
ATOM 957 C C . SER A 1 125 ? -19.137 -9.707 -0.689 1.00 47.91 125 SER A C 1
ATOM 959 O O . SER A 1 125 ? -19.771 -10.630 -0.180 1.00 47.91 125 SER A O 1
ATOM 961 N N . PRO A 1 126 ? -18.521 -8.793 0.083 1.00 63.75 126 PRO A N 1
ATOM 962 C CA . PRO A 1 126 ? -18.897 -8.615 1.469 1.00 63.75 126 PRO A CA 1
ATOM 963 C C . PRO A 1 126 ? -19.982 -7.538 1.536 1.00 63.75 126 PRO A C 1
ATOM 965 O O . PRO A 1 126 ? -19.754 -6.393 1.148 1.00 63.75 126 PRO A O 1
ATOM 968 N N . VAL A 1 127 ? -21.167 -7.958 1.981 1.00 58.50 127 VAL A N 1
ATOM 969 C CA . VAL A 1 127 ? -22.087 -7.313 2.941 1.00 58.50 127 VAL A CA 1
ATOM 970 C C . VAL A 1 127 ? -23.487 -7.899 2.706 1.00 58.50 127 VAL A C 1
ATOM 972 O O . VAL A 1 127 ? -24.349 -7.338 2.042 1.00 58.50 127 VAL A O 1
ATOM 975 N N . THR A 1 128 ? -23.691 -9.068 3.295 1.00 50.88 128 THR A N 1
ATOM 976 C CA . THR A 1 128 ? -24.950 -9.506 3.911 1.00 50.88 128 THR A CA 1
ATOM 977 C C . THR A 1 128 ? -24.429 -10.204 5.156 1.00 50.88 128 THR A C 1
ATOM 979 O O . THR A 1 128 ? -23.801 -11.242 5.036 1.00 50.88 128 THR A O 1
ATOM 982 N N . GLU A 1 129 ? -24.361 -9.545 6.307 1.00 45.78 129 GLU A N 1
ATOM 983 C CA . GLU A 1 129 ? -25.540 -9.344 7.137 1.00 45.78 129 GLU A CA 1
ATOM 984 C C . GLU A 1 129 ? -25.607 -7.926 7.715 1.00 45.78 129 GLU A C 1
ATOM 986 O O . GLU A 1 129 ? -24.900 -7.553 8.652 1.00 45.78 129 GLU A O 1
ATOM 991 N N . ALA A 1 130 ? -26.513 -7.126 7.159 1.00 53.69 130 ALA A N 1
ATOM 992 C CA . ALA A 1 130 ? -27.177 -6.098 7.933 1.00 53.69 130 ALA A CA 1
ATOM 993 C C . ALA A 1 130 ? -28.395 -6.753 8.601 1.00 53.69 130 ALA A C 1
ATOM 995 O O . ALA A 1 130 ? -29.318 -7.155 7.903 1.00 53.69 130 ALA A O 1
ATOM 996 N N . LYS A 1 131 ? -28.376 -6.799 9.940 1.00 44.28 131 LYS A N 1
ATOM 997 C CA . LYS A 1 131 ? -29.509 -7.019 10.859 1.00 44.28 131 LYS A CA 1
ATOM 998 C C . LYS A 1 131 ? -30.300 -8.335 10.764 1.00 44.28 131 LYS A C 1
ATOM 1000 O O . LYS A 1 131 ? -31.135 -8.513 9.883 1.00 44.28 131 LYS A O 1
ATOM 1005 N N . SER A 1 132 ? -30.205 -9.104 11.848 1.00 40.69 132 SER A N 1
ATOM 1006 C CA . SER A 1 132 ? -31.355 -9.542 12.655 1.00 40.69 132 SER A CA 1
ATOM 1007 C C . SER A 1 132 ? -30.859 -9.871 14.058 1.00 40.69 132 SER A C 1
ATOM 1009 O O . SER A 1 132 ? -30.468 -11.036 14.280 1.00 40.69 132 SER A O 1
#

Secondary structure (DSSP, 8-state):
---S-TTHHHHHHHHHHHHHHHHHHH--SHHHHHHHHHHHHHHHHHHHHS-HHHHHHHHHHHHHHHHHHHHHHHHIIIII-TTS--HHHHHHHHH-S-HHHHHHHHHHHHHHHHHHHHHHHHH---------

Sequence (132 aa):
LAVGSKYDKAIMFCLGIIIMVVTTLFVRDLFAFGFGGLTGLFMILMGVKAPMQINDIILRVIGVTSMSYVPLDVYSDTIVRTSLRSDAFMLAEEFGGTTVLWGTIWLLVSVVILIATLKISLKFSPVTEAKS